Protein AF-A0A0F8QFL0-F1 (afdb_monomer_lite)

Secondary structure (DSSP, 8-state):
-----------------------------------------------SS---HHHHHHHHHHHTT-TTSPSSPSS--HHHH---SS----S--SGGG-HHHHHTT-----HHHH-S-----------

Foldseek 3Di:
DDDDDDDDDDDDDDDDDDDDDDDDDDDDDDDDDDDDDDDDPDPPQAFLADPDVVLQVLQCVFVCPFPQDPPPWPDTDQQGAWATPDDGHPDDHSLVVGPRCVVSVQDDPDSNHVGYRHPDPPPPPDD

Structure (mmCIF, N/CA/C/O backbone):
data_AF-A0A0F8QFL0-F1
#
_entry.id   AF-A0A0F8QFL0-F1
#
loop_
_atom_site.group_PDB
_atom_site.id
_atom_site.type_symbol
_atom_site.label_atom_id
_atom_site.label_alt_id
_atom_site.label_comp_id
_atom_site.label_asym_id
_atom_site.label_entity_id
_atom_site.label_seq_id
_atom_site.pdbx_PDB_ins_code
_atom_site.Cartn_x
_atom_site.Cartn_y
_atom_site.Cartn_z
_atom_site.occupancy
_atom_site.B_iso_or_equiv
_atom_site.auth_seq_id
_atom_site.auth_comp_id
_atom_site.auth_asym_id
_atom_site.auth_atom_id
_atom_site.pdbx_PDB_model_num
ATOM 1 N N . MET A 1 1 ? 69.686 -19.274 54.499 1.00 39.34 1 MET A N 1
ATOM 2 C CA . MET A 1 1 ? 69.806 -18.289 53.403 1.00 39.34 1 MET A CA 1
ATOM 3 C C . MET A 1 1 ? 68.385 -17.780 53.173 1.00 39.34 1 MET A C 1
ATOM 5 O O . MET A 1 1 ? 67.571 -18.581 52.748 1.00 39.34 1 MET A O 1
ATOM 9 N N . VAL A 1 2 ? 67.946 -16.695 53.834 1.00 45.47 2 VAL A N 1
ATOM 10 C CA . VAL A 1 2 ? 68.184 -15.269 53.475 1.00 45.47 2 VAL A CA 1
ATOM 11 C C . VAL A 1 2 ? 67.615 -15.043 52.059 1.00 45.47 2 VAL A C 1
ATOM 13 O O . VAL A 1 2 ? 68.093 -15.706 51.150 1.00 45.47 2 VAL A O 1
ATOM 16 N N . SER A 1 3 ? 66.612 -14.212 51.766 1.00 49.09 3 SER A N 1
ATOM 17 C CA . SER A 1 3 ? 65.950 -13.139 52.514 1.00 49.09 3 SER A CA 1
ATOM 18 C C . SER A 1 3 ? 64.697 -12.641 51.770 1.00 49.09 3 SER A C 1
ATOM 20 O O . SER A 1 3 ? 64.511 -13.006 50.615 1.00 49.09 3 SER A O 1
ATOM 22 N N . ASP A 1 4 ? 63.905 -11.831 52.492 1.00 51.50 4 ASP A N 1
ATOM 23 C CA . ASP A 1 4 ? 63.224 -10.561 52.141 1.00 51.50 4 ASP A CA 1
ATOM 24 C C . ASP A 1 4 ? 62.765 -10.306 50.679 1.00 51.50 4 ASP A C 1
ATOM 26 O O . ASP A 1 4 ? 63.424 -10.659 49.716 1.00 51.50 4 ASP A O 1
ATOM 30 N N . ASP A 1 5 ? 61.669 -9.592 50.411 1.00 55.81 5 ASP A N 1
ATOM 31 C CA . ASP A 1 5 ? 61.383 -8.267 50.966 1.00 55.81 5 ASP A CA 1
ATOM 32 C C . ASP A 1 5 ? 59.932 -7.833 50.661 1.00 55.81 5 ASP A C 1
ATOM 34 O O . ASP A 1 5 ? 59.411 -8.092 49.578 1.00 55.81 5 ASP A O 1
ATOM 38 N N . LYS A 1 6 ? 59.326 -7.207 51.686 1.00 52.62 6 LYS A N 1
ATOM 39 C CA . LYS A 1 6 ? 58.311 -6.128 51.743 1.00 52.62 6 LYS A CA 1
ATOM 40 C C . LYS A 1 6 ? 57.523 -5.780 50.464 1.00 52.62 6 LYS A C 1
ATOM 42 O O . LYS A 1 6 ? 58.032 -5.699 49.363 1.00 52.62 6 LYS A O 1
ATOM 47 N N . SER A 1 7 ? 56.272 -5.342 50.562 1.00 52.41 7 SER A N 1
ATOM 48 C CA . SER A 1 7 ? 55.791 -4.250 51.425 1.00 52.41 7 SER A CA 1
ATOM 49 C C . SER A 1 7 ? 54.261 -4.267 51.357 1.00 52.41 7 SER A C 1
ATOM 51 O O . SER A 1 7 ? 53.722 -4.417 50.265 1.00 52.41 7 SER A O 1
ATOM 53 N N . ARG A 1 8 ? 53.540 -4.318 52.490 1.00 56.91 8 ARG A N 1
ATOM 54 C CA . ARG A 1 8 ? 53.051 -3.157 53.281 1.00 56.91 8 ARG A CA 1
ATOM 55 C C . ARG A 1 8 ? 52.218 -2.197 52.424 1.00 56.91 8 ARG A C 1
ATOM 57 O O . ARG A 1 8 ? 52.639 -1.817 51.346 1.00 56.91 8 ARG A O 1
ATOM 64 N N . ASN A 1 9 ? 51.091 -1.657 52.850 1.00 46.09 9 ASN A N 1
ATOM 65 C CA . ASN A 1 9 ? 50.444 -1.510 54.152 1.00 46.09 9 ASN A CA 1
ATOM 66 C C . ASN A 1 9 ? 49.027 -1.019 53.763 1.00 46.09 9 ASN A C 1
ATOM 68 O O . ASN A 1 9 ? 48.913 -0.239 52.820 1.00 46.09 9 ASN A O 1
ATOM 72 N N . GLU A 1 10 ? 47.911 -1.497 54.313 1.00 46.31 10 GLU A N 1
ATOM 73 C CA . GLU A 1 10 ? 47.380 -1.051 55.613 1.00 46.31 10 GLU A CA 1
ATOM 74 C C . GLU A 1 10 ? 47.436 0.491 55.738 1.00 46.31 10 GLU A C 1
ATOM 76 O O . GLU A 1 10 ? 48.493 1.099 55.654 1.00 46.31 10 GLU A O 1
ATOM 81 N N . LEU A 1 11 ? 46.362 1.240 55.961 1.00 47.25 11 LEU A N 1
ATOM 82 C CA . LEU A 1 11 ? 45.270 1.042 56.905 1.00 47.25 11 LEU A CA 1
ATOM 83 C C . LEU A 1 11 ? 44.505 2.389 56.942 1.00 47.25 11 LEU A C 1
ATOM 85 O O . LEU A 1 11 ? 44.984 3.397 56.424 1.00 47.25 11 LEU A O 1
ATOM 89 N N . PHE A 1 12 ? 43.413 2.422 57.701 1.00 41.12 12 PHE A N 1
ATOM 90 C CA . PHE A 1 12 ? 42.796 3.631 58.269 1.00 41.12 12 PHE A CA 1
ATOM 91 C C . PHE A 1 12 ? 42.017 4.543 57.307 1.00 41.12 12 PHE A C 1
ATOM 93 O O . PHE A 1 12 ? 42.473 4.923 56.245 1.00 41.12 12 PHE A O 1
ATOM 100 N N . PHE A 1 13 ? 40.836 5.042 57.652 1.00 44.91 13 PHE A N 1
ATOM 101 C CA . PHE A 1 13 ? 39.919 4.795 58.762 1.00 44.91 13 PHE A CA 1
ATOM 102 C C . PHE A 1 13 ? 38.687 5.651 58.473 1.00 44.91 13 PHE A C 1
ATOM 104 O O . PHE A 1 13 ? 38.725 6.617 57.712 1.00 44.91 13 PHE A O 1
ATOM 111 N N . GLN A 1 14 ? 37.620 5.305 59.171 1.00 55.84 14 GLN A N 1
ATOM 112 C CA . GLN A 1 14 ? 36.392 6.066 59.338 1.00 55.84 14 GLN A CA 1
ATOM 113 C C . GLN A 1 14 ? 36.622 7.579 59.487 1.00 55.84 14 GLN A C 1
ATOM 115 O O . GLN A 1 14 ? 37.463 8.003 60.282 1.00 55.84 14 GLN A O 1
ATOM 120 N N . LYS A 1 15 ? 35.752 8.384 58.867 1.00 47.09 15 LYS A N 1
ATOM 121 C CA . LYS A 1 15 ? 35.187 9.554 59.550 1.00 47.09 15 LYS A CA 1
ATOM 122 C C . LYS A 1 15 ? 33.855 10.000 58.953 1.00 47.09 15 LYS A C 1
ATOM 124 O O . LYS A 1 15 ? 33.633 10.021 57.749 1.00 47.09 15 LYS A O 1
ATOM 129 N N . THR A 1 16 ? 32.976 10.289 59.894 1.00 47.78 16 THR A N 1
ATOM 130 C CA . THR A 1 16 ? 31.583 10.714 59.851 1.00 47.78 16 THR A CA 1
ATOM 131 C C . THR A 1 16 ? 31.439 12.213 59.559 1.00 47.78 16 THR A C 1
ATOM 133 O O . THR A 1 16 ? 32.340 12.975 59.895 1.00 47.78 16 THR A O 1
ATOM 136 N N . ALA A 1 17 ? 30.285 12.616 58.999 1.00 51.38 17 ALA A N 1
ATOM 137 C CA . ALA A 1 17 ? 29.532 13.880 59.213 1.00 51.38 17 ALA A CA 1
ATOM 138 C C . ALA A 1 17 ? 28.668 14.167 57.963 1.00 51.38 17 ALA A C 1
ATOM 140 O O . ALA A 1 17 ? 29.187 14.431 56.888 1.00 51.38 17 ALA A O 1
ATOM 141 N N . GLN A 1 18 ? 27.355 13.916 57.967 1.00 49.62 18 GLN A N 1
ATOM 142 C CA . GLN A 1 18 ? 26.290 14.861 58.346 1.00 49.62 18 GLN A CA 1
ATOM 143 C C . GLN A 1 18 ? 26.488 16.311 57.869 1.00 49.62 18 GLN A C 1
ATOM 145 O O . GLN A 1 18 ? 27.180 17.089 58.514 1.00 49.62 18 GLN A O 1
ATOM 150 N N . THR A 1 19 ? 25.717 16.714 56.853 1.00 42.38 19 THR A N 1
ATOM 151 C CA . THR A 1 19 ? 25.100 18.048 56.798 1.00 42.38 19 THR A CA 1
ATOM 152 C C . THR A 1 19 ? 23.619 17.912 56.432 1.00 42.38 19 THR A C 1
ATOM 154 O O . THR A 1 19 ? 23.226 17.136 55.564 1.00 42.38 19 THR A O 1
ATOM 157 N N . ARG A 1 20 ? 22.785 18.621 57.197 1.00 41.81 20 ARG A N 1
ATOM 158 C CA . ARG A 1 20 ? 21.333 18.764 57.039 1.00 41.81 20 ARG A CA 1
ATOM 159 C C . ARG A 1 20 ? 21.065 19.898 56.044 1.00 41.81 20 ARG A C 1
ATOM 161 O O . ARG A 1 20 ? 21.769 20.901 56.090 1.00 41.81 20 ARG A O 1
ATOM 168 N N . GLY A 1 21 ? 20.021 19.786 55.221 1.00 35.53 21 GLY A N 1
ATOM 169 C CA . GLY A 1 21 ? 19.664 20.843 54.265 1.00 35.53 21 GLY A CA 1
ATOM 170 C C . GLY A 1 21 ? 18.357 20.609 53.509 1.00 35.53 21 GLY A C 1
ATOM 171 O O . GLY A 1 21 ? 18.356 20.339 52.320 1.00 35.53 21 GLY A O 1
ATOM 172 N N . HIS A 1 22 ? 17.256 20.681 54.250 1.00 40.41 22 HIS A N 1
ATOM 173 C CA . HIS A 1 22 ? 15.862 20.923 53.857 1.00 40.41 22 HIS A CA 1
ATOM 174 C C . HIS A 1 22 ? 15.607 21.524 52.446 1.00 40.41 22 HIS A C 1
ATOM 176 O O . HIS A 1 22 ? 16.071 22.629 52.175 1.00 40.41 22 HIS A O 1
ATOM 182 N N . LYS A 1 23 ? 14.736 20.898 51.629 1.00 39.09 23 LYS A N 1
ATOM 183 C CA . LYS A 1 23 ? 13.659 21.599 50.884 1.00 39.09 23 LYS A CA 1
ATOM 184 C C . LYS A 1 23 ? 12.623 20.645 50.251 1.00 39.09 23 LYS A C 1
ATOM 186 O O . LYS A 1 23 ? 12.836 20.052 49.207 1.00 39.09 23 LYS A O 1
ATOM 191 N N . GLN A 1 24 ? 11.493 20.557 50.954 1.00 49.88 24 GLN A N 1
ATOM 192 C CA . GLN A 1 24 ? 10.112 20.653 50.455 1.00 49.88 24 GLN A CA 1
ATOM 193 C C . GLN A 1 24 ? 9.595 19.634 49.418 1.00 49.88 24 GLN A C 1
ATOM 195 O O . GLN A 1 24 ? 9.788 19.754 48.214 1.00 49.88 24 GLN A O 1
ATOM 200 N N . LYS A 1 25 ? 8.758 18.717 49.932 1.00 46.75 25 LYS A N 1
ATOM 201 C CA . LYS A 1 25 ? 7.576 18.174 49.245 1.00 46.75 25 LYS A CA 1
ATOM 202 C C . LYS A 1 25 ? 6.688 19.328 48.767 1.00 46.75 25 LYS A C 1
ATOM 204 O O . LYS A 1 25 ? 6.306 20.157 49.587 1.00 46.75 25 LYS A O 1
ATOM 209 N N . MET A 1 26 ? 6.259 19.286 47.512 1.00 51.94 26 MET A N 1
ATOM 210 C CA . MET A 1 26 ? 4.994 19.879 47.085 1.00 51.94 26 MET A CA 1
ATOM 211 C C . MET A 1 26 ? 4.270 18.857 46.214 1.00 51.94 26 MET A C 1
ATOM 213 O O . MET A 1 26 ? 4.716 18.497 45.129 1.00 51.94 26 MET A O 1
ATOM 217 N N . GLN A 1 27 ? 3.171 18.347 46.757 1.00 48.16 27 GLN A N 1
ATOM 218 C CA . GLN A 1 27 ? 2.092 17.757 45.985 1.00 48.16 27 GLN A CA 1
ATOM 219 C C . GLN A 1 27 ? 1.301 18.932 45.411 1.00 48.16 27 GLN A C 1
ATOM 221 O O . GLN A 1 27 ? 0.863 19.777 46.185 1.00 48.16 27 GLN A O 1
ATOM 226 N N . HIS A 1 28 ? 1.086 18.975 44.099 1.00 43.88 28 HIS A N 1
ATOM 227 C CA . HIS A 1 28 ? -0.043 19.716 43.551 1.00 43.88 28 HIS A CA 1
ATOM 228 C C . HIS A 1 28 ? -0.837 18.796 42.630 1.00 43.88 28 HIS A C 1
ATOM 230 O O . HIS A 1 28 ? -0.333 18.192 41.685 1.00 43.88 28 HIS A O 1
ATOM 236 N N . LYS A 1 29 ? -2.074 18.628 43.071 1.00 46.62 29 LYS A N 1
ATOM 237 C CA . LYS A 1 29 ? -3.213 17.927 42.508 1.00 46.62 29 LYS A CA 1
ATOM 238 C C . LYS A 1 29 ? -4.072 19.003 41.833 1.00 46.62 29 LYS A C 1
ATOM 240 O O . LYS A 1 29 ? -4.126 20.095 42.386 1.00 46.62 29 LYS A O 1
ATOM 245 N N . SER A 1 30 ? -4.748 18.610 40.744 1.00 45.62 30 SER A N 1
ATOM 246 C CA . SER A 1 30 ? -5.822 19.325 40.016 1.00 45.62 30 SER A CA 1
ATOM 247 C C . SER A 1 30 ? -5.400 20.645 39.346 1.00 45.62 30 SER A C 1
ATOM 249 O O . SER A 1 30 ? -4.402 21.236 39.722 1.00 45.62 30 SER A O 1
ATOM 251 N N . GLU A 1 31 ? -5.985 21.142 38.260 1.00 47.72 31 GLU A N 1
ATOM 252 C CA . GLU A 1 31 ? -7.188 20.887 37.458 1.00 47.72 31 GLU A CA 1
ATOM 253 C C . GLU A 1 31 ? -6.771 21.069 35.972 1.00 47.72 31 GLU A C 1
ATOM 255 O O . GLU A 1 31 ? -5.851 21.822 35.675 1.00 47.72 31 GLU A O 1
ATOM 260 N N . LEU A 1 32 ? -7.213 20.234 35.028 1.00 48.62 32 LEU A N 1
ATOM 261 C CA . LEU A 1 32 ? -8.425 20.414 34.209 1.00 48.62 32 LEU A CA 1
ATOM 262 C C . LEU A 1 32 ? -8.435 21.699 33.353 1.00 48.62 32 LEU A C 1
ATOM 264 O O . LEU A 1 32 ? -8.503 22.787 33.907 1.00 48.62 32 LEU A O 1
ATOM 268 N N . MET A 1 33 ? -8.465 21.469 32.024 1.00 45.84 33 MET A N 1
ATOM 269 C CA . MET A 1 33 ? -8.930 22.311 30.893 1.00 45.84 33 MET A CA 1
ATOM 270 C C . MET A 1 33 ? -8.237 23.681 30.712 1.00 45.84 33 MET A C 1
ATOM 272 O O . MET A 1 33 ? -7.790 24.296 31.659 1.00 45.84 33 MET A O 1
ATOM 276 N N . GLU A 1 34 ? -8.042 24.271 29.538 1.00 47.53 34 GLU A N 1
ATOM 277 C CA . GLU A 1 34 ? -8.674 24.183 28.224 1.00 47.53 34 GLU A CA 1
ATOM 278 C C . GLU A 1 34 ? -7.760 24.980 27.272 1.00 47.53 34 GLU A C 1
ATOM 280 O O . GLU A 1 34 ? -7.198 25.997 27.675 1.00 47.53 34 GLU A O 1
ATOM 285 N N . SER A 1 35 ? -7.519 24.553 26.036 1.00 50.56 35 SER A N 1
ATOM 286 C CA . SER A 1 35 ? -7.943 25.268 24.811 1.00 50.56 35 SER A CA 1
ATOM 287 C C . SER A 1 35 ? -6.819 25.031 23.790 1.00 50.56 35 SER A C 1
ATOM 289 O O . SER A 1 35 ? -5.648 25.122 24.128 1.00 50.56 35 SER A O 1
ATOM 291 N N . SER A 1 36 ? -7.046 24.696 22.529 1.00 54.72 36 SER A N 1
ATOM 292 C CA . SER A 1 36 ? -7.992 25.357 21.651 1.00 54.72 36 SER A CA 1
ATOM 293 C C . SER A 1 36 ? -8.460 24.389 20.577 1.00 54.72 36 SER A C 1
ATOM 295 O O . SER A 1 36 ? -7.671 23.744 19.887 1.00 54.72 36 SER A O 1
ATOM 297 N N . GLN A 1 37 ? -9.774 24.325 20.453 1.00 61.72 37 GLN A N 1
ATOM 298 C CA . GLN A 1 37 ? -10.477 23.813 19.298 1.00 61.72 37 GLN A CA 1
ATOM 299 C C . GLN A 1 37 ? -10.174 24.750 18.120 1.00 61.72 37 GLN A C 1
ATOM 301 O O . GLN A 1 37 ? -10.497 25.934 18.177 1.00 61.72 37 GLN A O 1
ATOM 306 N N . ILE A 1 38 ? -9.579 24.220 17.052 1.00 59.56 38 ILE A N 1
ATOM 307 C CA . ILE A 1 38 ? -9.825 24.734 15.704 1.00 59.56 38 ILE A CA 1
ATOM 308 C C . ILE A 1 38 ? -10.511 23.604 14.947 1.00 59.56 38 ILE A C 1
ATOM 310 O O . ILE A 1 38 ? -9.942 22.554 14.657 1.00 59.56 38 ILE A O 1
ATOM 314 N N . SER A 1 39 ? -11.795 23.837 14.738 1.00 54.50 39 SER A N 1
ATOM 315 C CA . SER A 1 39 ? -12.698 23.165 13.825 1.00 54.50 39 SER A CA 1
ATOM 316 C C . SER A 1 39 ? -12.196 23.257 12.388 1.00 54.50 39 SER A C 1
ATOM 318 O O . SER A 1 39 ? -12.145 24.353 11.847 1.00 54.50 39 SER A O 1
ATOM 320 N N . GLU A 1 40 ? -11.950 22.117 11.751 1.00 49.81 40 GLU A N 1
ATOM 321 C CA . GLU A 1 40 ? -11.968 21.989 10.294 1.00 49.81 40 GLU A CA 1
ATOM 322 C C . GLU A 1 40 ? -12.680 20.665 9.984 1.00 49.81 40 GLU A C 1
ATOM 324 O O . GLU A 1 40 ? -12.291 19.601 10.472 1.00 49.81 40 GLU A O 1
ATOM 329 N N . ALA A 1 41 ? -13.773 20.725 9.227 1.00 49.62 41 ALA A N 1
ATOM 330 C CA . ALA A 1 41 ? -14.589 19.581 8.839 1.00 49.62 41 ALA A CA 1
ATOM 331 C C . ALA A 1 41 ? -13.824 18.649 7.877 1.00 49.62 41 ALA A C 1
ATOM 333 O O . ALA A 1 41 ? -14.073 18.607 6.675 1.00 49.62 41 ALA A O 1
ATOM 334 N N . GLY A 1 42 ? -12.884 17.871 8.410 1.00 42.84 42 GLY A N 1
ATOM 335 C CA . GLY A 1 42 ? -12.231 16.783 7.702 1.00 42.84 42 GLY A CA 1
ATOM 336 C C . GLY A 1 42 ? -13.151 15.574 7.692 1.00 42.84 42 GLY A C 1
ATOM 337 O O . GLY A 1 42 ? -13.184 14.809 8.652 1.00 42.84 42 GLY A O 1
ATOM 338 N N . LYS A 1 43 ? -13.919 15.409 6.614 1.00 43.16 43 LYS A N 1
ATOM 339 C CA . LYS A 1 43 ? -14.687 14.197 6.301 1.00 43.16 43 LYS A CA 1
ATOM 340 C C . LYS A 1 43 ? -13.804 12.970 6.578 1.00 43.16 43 LYS A C 1
ATOM 342 O O . LYS A 1 43 ? -12.897 12.684 5.798 1.00 43.16 43 LYS A O 1
ATOM 347 N N . GLN A 1 44 ? -14.012 12.290 7.712 1.00 45.72 44 GLN A N 1
ATOM 348 C CA . GLN A 1 44 ? -13.218 11.126 8.107 1.00 45.72 44 GLN A CA 1
ATOM 349 C C . GLN A 1 44 ? -13.535 9.983 7.142 1.00 45.72 44 GLN A C 1
ATOM 351 O O . GLN A 1 44 ? -14.444 9.187 7.359 1.00 45.72 44 GLN A O 1
ATOM 356 N N . PHE A 1 45 ? -12.798 9.917 6.037 1.00 50.97 45 PHE A N 1
ATOM 357 C CA . PHE A 1 45 ? -12.725 8.717 5.223 1.00 50.97 45 PHE A CA 1
ATOM 358 C C . PHE A 1 45 ? -11.966 7.681 6.047 1.00 50.97 45 PHE A C 1
ATOM 360 O O . PHE A 1 45 ? -10.733 7.654 6.035 1.00 50.97 45 PHE A O 1
ATOM 367 N N . GLN A 1 46 ? -12.707 6.879 6.814 1.00 57.31 46 GLN A N 1
ATOM 368 C CA . GLN A 1 46 ? -12.160 5.702 7.473 1.00 57.31 46 GLN A CA 1
ATOM 369 C C . GLN A 1 46 ? -11.602 4.786 6.389 1.00 57.31 46 GLN A C 1
ATOM 371 O O . GLN A 1 46 ? -12.340 4.227 5.577 1.00 57.31 46 GLN A O 1
ATOM 376 N N . SER A 1 47 ? -10.277 4.684 6.338 1.00 66.81 47 SER A N 1
ATOM 377 C CA . SER A 1 47 ? -9.635 3.592 5.632 1.00 66.81 47 SER A CA 1
ATOM 378 C C . SER A 1 47 ? -9.933 2.308 6.389 1.00 66.81 47 SER A C 1
ATOM 380 O O . SER A 1 47 ? -9.821 2.263 7.612 1.00 66.81 47 SER A O 1
ATOM 382 N N . VAL A 1 48 ? -10.261 1.251 5.651 1.00 83.38 48 VAL A N 1
ATOM 383 C CA . VAL A 1 48 ? -10.448 -0.098 6.215 1.00 83.38 48 VAL A CA 1
ATOM 384 C C . VAL A 1 48 ? -9.180 -0.560 6.944 1.00 83.38 48 VAL A C 1
ATOM 386 O O . VAL A 1 48 ? -9.230 -1.298 7.922 1.00 83.38 48 VAL A O 1
ATOM 389 N N . VAL A 1 49 ? -8.025 -0.089 6.469 1.00 88.44 49 VAL A N 1
ATOM 390 C CA . VAL A 1 49 ? -6.710 -0.381 7.033 1.00 88.44 49 VAL A CA 1
ATOM 391 C C . VAL A 1 49 ? -6.314 0.698 8.039 1.00 88.44 49 VAL A C 1
ATOM 393 O O . VAL A 1 49 ? -6.343 1.889 7.721 1.00 88.44 49 VAL A O 1
ATOM 396 N N . ALA A 1 50 ? -5.893 0.279 9.234 1.00 89.88 50 ALA A N 1
ATOM 397 C CA . ALA A 1 50 ? -5.390 1.180 10.266 1.00 89.88 50 ALA A CA 1
ATOM 398 C C . ALA A 1 50 ? -3.958 1.664 9.970 1.00 89.88 50 ALA A C 1
ATOM 400 O O . ALA A 1 50 ? -3.091 0.872 9.584 1.00 89.88 50 ALA A O 1
ATOM 401 N N . ASP A 1 51 ? -3.691 2.947 10.225 1.00 90.44 51 ASP A N 1
ATOM 402 C CA . ASP A 1 51 ? -2.354 3.544 10.127 1.00 90.44 51 ASP A CA 1
ATOM 403 C C . ASP A 1 51 ? -1.530 3.271 11.396 1.00 90.44 51 ASP A C 1
ATOM 405 O O . ASP A 1 51 ? -1.370 4.132 12.256 1.00 90.44 51 ASP A O 1
ATOM 409 N N . THR A 1 52 ? -1.051 2.034 11.554 1.00 93.12 52 THR A N 1
ATOM 410 C CA . THR A 1 52 ? -0.178 1.644 12.674 1.00 93.12 52 THR A CA 1
ATOM 411 C C . THR A 1 52 ? 1.281 1.542 12.221 1.00 93.12 52 THR A C 1
ATOM 413 O O . THR A 1 52 ? 1.541 1.181 11.068 1.00 93.12 52 THR A O 1
ATOM 416 N N . PRO A 1 53 ? 2.263 1.791 13.112 1.00 92.19 53 PRO A N 1
ATOM 417 C CA . PRO A 1 53 ? 3.680 1.652 12.767 1.00 92.19 53 PRO A CA 1
ATOM 418 C C . PRO A 1 53 ? 4.039 0.226 12.325 1.00 92.19 53 PRO A C 1
ATOM 420 O O . PRO A 1 53 ? 4.910 0.044 11.484 1.00 92.19 53 PRO A O 1
ATOM 423 N N . GLU A 1 54 ? 3.343 -0.790 12.835 1.00 93.12 54 GLU A N 1
ATOM 424 C CA . GLU A 1 54 ? 3.506 -2.178 12.395 1.00 93.12 54 GLU A CA 1
ATOM 425 C C . GLU A 1 54 ? 3.089 -2.370 10.928 1.00 93.12 54 GLU A C 1
ATOM 427 O O . GLU A 1 54 ? 3.860 -2.902 10.130 1.00 93.12 54 GLU A O 1
ATOM 432 N N . ASN A 1 55 ? 1.914 -1.859 10.536 1.00 92.25 55 ASN A N 1
ATOM 433 C CA . ASN A 1 55 ? 1.457 -1.923 9.145 1.00 92.25 55 ASN A CA 1
ATOM 434 C C . ASN A 1 55 ? 2.391 -1.116 8.228 1.00 92.25 55 ASN A C 1
ATOM 436 O O . ASN A 1 55 ? 2.671 -1.535 7.107 1.00 92.25 55 ASN A O 1
ATOM 440 N N . LEU A 1 56 ? 2.922 0.013 8.704 1.00 92.00 56 LEU A N 1
ATOM 441 C CA . LEU A 1 56 ? 3.899 0.801 7.955 1.00 92.00 56 LEU A CA 1
ATOM 442 C C . LEU A 1 56 ? 5.156 -0.019 7.628 1.00 92.00 56 LEU A C 1
ATOM 444 O O . LEU A 1 56 ? 5.577 -0.035 6.475 1.00 92.00 56 LEU A O 1
ATOM 448 N N . ARG A 1 57 ? 5.713 -0.750 8.606 1.00 92.44 57 ARG A N 1
ATOM 449 C CA . ARG A 1 57 ? 6.903 -1.599 8.406 1.00 92.44 57 ARG A CA 1
ATOM 450 C C . ARG A 1 57 ? 6.646 -2.725 7.412 1.00 92.44 57 ARG A C 1
ATOM 452 O O . ARG A 1 57 ? 7.420 -2.886 6.475 1.00 92.44 57 ARG A O 1
ATOM 459 N N . ILE A 1 58 ? 5.516 -3.422 7.546 1.00 92.81 58 ILE A N 1
ATOM 460 C CA . ILE A 1 58 ? 5.110 -4.454 6.581 1.00 92.81 58 ILE A CA 1
ATOM 461 C C . ILE A 1 58 ? 4.984 -3.840 5.177 1.00 92.81 58 ILE A C 1
ATOM 463 O O . ILE A 1 58 ? 5.434 -4.412 4.185 1.00 92.81 58 ILE A O 1
ATOM 467 N N . CYS A 1 59 ? 4.408 -2.641 5.065 1.00 91.00 59 CYS A N 1
ATOM 468 C CA . CYS A 1 59 ? 4.317 -1.959 3.781 1.00 91.00 59 CYS A CA 1
ATOM 469 C C . CYS A 1 59 ? 5.695 -1.588 3.216 1.00 91.00 59 CYS A C 1
ATOM 471 O O . CYS A 1 59 ? 5.900 -1.751 2.018 1.00 91.00 59 CYS A O 1
ATOM 473 N N . MET A 1 60 ? 6.648 -1.144 4.034 1.00 89.62 60 MET A N 1
ATOM 474 C CA . MET A 1 60 ? 8.013 -0.871 3.574 1.00 89.62 60 MET A CA 1
ATOM 475 C C . MET A 1 60 ? 8.692 -2.130 3.022 1.00 89.62 60 MET A C 1
ATOM 477 O O . MET A 1 60 ? 9.298 -2.072 1.957 1.0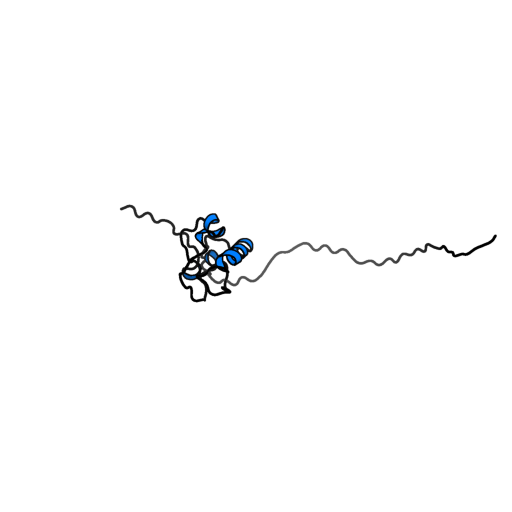0 89.62 60 MET A O 1
ATOM 481 N N . GLU A 1 61 ? 8.533 -3.276 3.682 1.00 90.69 61 GLU A N 1
ATOM 482 C CA . GLU A 1 61 ? 9.134 -4.544 3.247 1.00 90.69 61 GLU A CA 1
ATOM 483 C C . GLU A 1 61 ? 8.529 -5.057 1.927 1.00 90.69 61 GLU A C 1
ATOM 485 O O . GLU A 1 61 ? 9.257 -5.466 1.018 1.00 90.69 61 GLU A O 1
ATOM 490 N N . HIS A 1 62 ? 7.201 -4.980 1.776 1.00 90.88 62 HIS A N 1
ATOM 491 C CA . HIS A 1 62 ? 6.505 -5.515 0.599 1.00 90.88 62 HIS A CA 1
ATOM 492 C C . HIS A 1 62 ? 6.357 -4.514 -0.553 1.00 90.88 62 HIS A C 1
ATOM 494 O O . HIS A 1 62 ? 6.535 -4.874 -1.717 1.00 90.88 62 HIS A O 1
ATOM 500 N N . CYS A 1 63 ? 5.990 -3.266 -0.263 1.00 89.00 63 CYS A N 1
ATOM 501 C CA . CYS A 1 63 ? 5.805 -2.228 -1.278 1.00 89.00 63 CYS A CA 1
ATOM 502 C C . CYS A 1 63 ? 7.114 -1.515 -1.625 1.00 89.00 63 CYS A C 1
ATOM 504 O O . CYS A 1 63 ? 7.264 -1.112 -2.774 1.00 89.00 63 CYS A O 1
ATOM 506 N N . GLY A 1 64 ? 8.068 -1.407 -0.693 1.00 86.62 64 GLY A N 1
ATOM 507 C CA . GLY A 1 64 ? 9.384 -0.819 -0.972 1.00 86.62 64 GLY A CA 1
ATOM 508 C C . GLY A 1 64 ? 10.216 -1.629 -1.970 1.00 86.62 64 GLY A C 1
ATOM 509 O O . GLY A 1 64 ? 11.074 -1.072 -2.638 1.00 86.62 64 GLY A O 1
ATOM 510 N N . THR A 1 65 ? 9.928 -2.922 -2.130 1.00 87.81 65 THR A N 1
ATOM 511 C CA . THR A 1 65 ? 10.569 -3.817 -3.113 1.00 87.81 65 THR A CA 1
ATOM 512 C C . THR A 1 65 ? 9.663 -4.136 -4.310 1.00 87.81 65 THR A C 1
ATOM 514 O O . THR A 1 65 ? 9.948 -5.035 -5.101 1.00 87.81 65 THR A O 1
ATOM 517 N N . CYS A 1 66 ? 8.532 -3.436 -4.447 1.00 88.62 66 CYS A N 1
ATOM 518 C CA . CYS A 1 66 ? 7.554 -3.712 -5.492 1.00 88.62 66 CYS A CA 1
ATOM 519 C C . 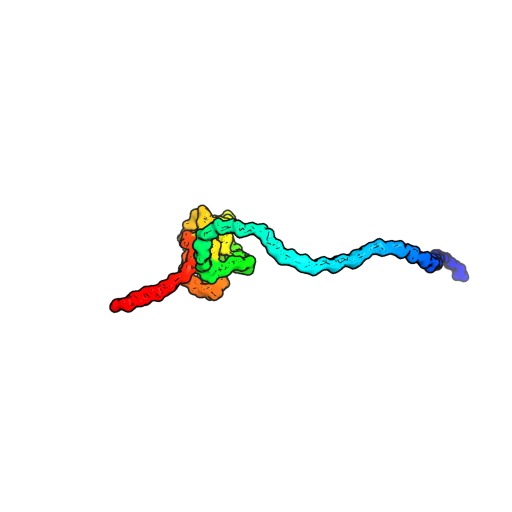CYS A 1 66 ? 8.050 -3.197 -6.853 1.00 88.62 66 CYS A C 1
ATOM 521 O O . CYS A 1 66 ? 8.289 -2.000 -6.993 1.00 88.62 66 CYS A O 1
ATOM 523 N N . PRO A 1 67 ? 8.114 -4.039 -7.899 1.00 87.94 67 PRO A N 1
ATOM 524 C CA . PRO A 1 67 ? 8.619 -3.628 -9.212 1.00 87.94 67 PRO A CA 1
ATOM 525 C C . PRO A 1 67 ? 7.680 -2.668 -9.956 1.00 87.94 67 PRO A C 1
ATOM 527 O O . PRO A 1 67 ? 8.060 -2.126 -10.995 1.00 87.94 67 PRO A O 1
ATOM 530 N N . SER A 1 68 ? 6.452 -2.481 -9.456 1.00 86.88 68 SER A N 1
ATOM 531 C CA . SER A 1 68 ? 5.495 -1.518 -10.007 1.00 86.88 68 SER A CA 1
ATOM 532 C C . SER A 1 68 ? 5.696 -0.083 -9.507 1.00 86.88 68 SER A C 1
ATOM 534 O O . SER A 1 68 ? 5.046 0.827 -10.021 1.00 86.88 68 SER A O 1
ATOM 536 N N . LEU A 1 69 ? 6.557 0.128 -8.507 1.00 84.06 69 LEU A N 1
ATOM 537 C CA . LEU A 1 69 ? 6.817 1.438 -7.916 1.00 84.06 69 LEU A CA 1
ATOM 538 C C . LEU A 1 69 ? 8.271 1.872 -8.131 1.00 84.06 69 LEU A C 1
ATOM 540 O O . LEU A 1 69 ? 9.166 1.025 -8.104 1.00 84.06 69 LEU A O 1
ATOM 544 N N . PRO A 1 70 ? 8.523 3.177 -8.330 1.00 81.06 70 PRO A N 1
ATOM 545 C CA . PRO A 1 70 ? 9.877 3.707 -8.289 1.00 81.06 70 PRO A CA 1
ATOM 546 C C . PRO A 1 70 ? 10.440 3.610 -6.864 1.00 81.06 70 PRO A C 1
ATOM 548 O O . PRO A 1 70 ? 9.708 3.727 -5.881 1.00 81.06 70 PRO A O 1
ATOM 551 N N . PHE A 1 71 ? 11.747 3.363 -6.758 1.00 73.44 71 PHE A N 1
ATOM 552 C CA . PHE A 1 71 ? 12.444 3.252 -5.479 1.00 73.44 71 PHE A CA 1
ATOM 553 C C . PHE A 1 71 ? 13.187 4.553 -5.136 1.00 73.44 71 PHE A C 1
ATOM 555 O O . PHE A 1 71 ? 13.928 5.039 -5.994 1.00 73.44 71 PHE A O 1
ATOM 562 N N . PRO A 1 72 ? 13.100 5.057 -3.890 1.00 67.62 72 PRO A N 1
ATOM 563 C CA . PRO A 1 72 ? 12.201 4.634 -2.812 1.00 67.62 72 PRO A CA 1
ATOM 564 C C . PRO A 1 72 ? 10.800 5.269 -2.956 1.00 67.62 72 PRO A C 1
ATOM 566 O O . PRO A 1 72 ? 10.703 6.461 -3.240 1.00 67.62 72 PRO A O 1
ATOM 569 N N . PRO A 1 73 ? 9.706 4.517 -2.740 1.00 69.44 73 PRO A N 1
ATOM 570 C CA . PRO A 1 73 ? 8.366 5.078 -2.845 1.00 69.44 73 PRO A CA 1
ATOM 571 C C . PRO A 1 73 ? 7.976 5.834 -1.566 1.00 69.44 73 PRO A C 1
ATOM 573 O O . PRO A 1 73 ? 7.901 5.239 -0.492 1.00 69.44 73 PRO A O 1
ATOM 576 N N . GLU A 1 74 ? 7.654 7.123 -1.686 1.00 73.81 74 GLU A N 1
ATOM 577 C CA . GLU A 1 74 ? 7.008 7.908 -0.627 1.00 73.81 74 GLU A CA 1
ATOM 578 C C . GLU A 1 74 ? 5.640 8.437 -1.099 1.00 73.81 74 GLU A C 1
ATOM 580 O O . GLU A 1 74 ? 5.490 8.814 -2.266 1.00 73.81 74 GLU A O 1
ATOM 585 N N . PRO A 1 75 ? 4.608 8.477 -0.234 1.00 81.00 75 PRO A N 1
ATOM 586 C CA . PRO A 1 75 ? 4.535 7.942 1.134 1.00 81.00 75 PRO A CA 1
ATOM 587 C C . PRO A 1 75 ? 4.379 6.406 1.183 1.00 81.00 75 PRO A C 1
ATOM 589 O O . PRO A 1 75 ? 4.005 5.784 0.200 1.00 81.00 75 PRO A O 1
ATOM 592 N N . PHE A 1 76 ? 4.597 5.782 2.346 1.00 86.69 76 PHE A N 1
ATOM 593 C CA . PHE A 1 76 ? 4.291 4.357 2.572 1.00 86.69 76 PHE A CA 1
ATOM 594 C C . PHE A 1 76 ? 2.846 4.134 3.056 1.00 86.69 76 PHE A C 1
ATOM 596 O O . PHE A 1 76 ? 2.151 5.066 3.453 1.00 86.69 76 PHE A O 1
ATOM 603 N N . LEU A 1 77 ? 2.408 2.872 3.072 1.00 90.31 77 LEU A N 1
ATOM 604 C CA . LEU A 1 77 ? 1.082 2.417 3.512 1.00 90.31 77 LEU A CA 1
ATOM 605 C C . LEU A 1 77 ? -0.084 2.934 2.653 1.00 90.31 77 LEU A C 1
ATOM 607 O O . LEU A 1 77 ? -1.081 3.456 3.154 1.00 90.31 77 LEU A O 1
ATOM 611 N N . PHE A 1 78 ? 0.007 2.722 1.340 1.00 90.31 78 PHE A N 1
ATOM 612 C CA . PHE A 1 78 ? -0.960 3.250 0.371 1.00 90.31 78 PHE A CA 1
ATOM 613 C C . PHE A 1 78 ? -2.419 2.842 0.625 1.00 90.31 78 PHE A C 1
ATOM 615 O O . PHE A 1 78 ? -3.342 3.645 0.503 1.00 90.31 78 PHE A O 1
ATOM 622 N N . CYS A 1 79 ? -2.638 1.597 1.054 1.00 90.50 79 CYS A N 1
ATOM 623 C CA . CYS A 1 79 ? -3.974 1.077 1.352 1.00 90.50 79 CYS A CA 1
ATOM 624 C C . CYS A 1 79 ? -4.688 1.819 2.501 1.00 90.50 79 CYS A C 1
ATOM 626 O O . CYS A 1 79 ? -5.918 1.801 2.541 1.00 90.50 79 CYS A O 1
ATOM 628 N N . ALA A 1 80 ? -3.950 2.497 3.390 1.00 89.88 80 ALA A N 1
ATOM 629 C CA . ALA A 1 80 ? -4.506 3.315 4.471 1.00 89.88 80 ALA A CA 1
ATOM 630 C C . ALA A 1 80 ? -4.378 4.825 4.205 1.00 89.88 80 ALA A C 1
ATOM 632 O O . ALA A 1 80 ? -5.323 5.589 4.422 1.00 89.88 80 ALA A O 1
ATOM 633 N N . ARG A 1 81 ? -3.208 5.270 3.729 1.00 87.75 81 ARG A N 1
ATOM 634 C CA . ARG A 1 81 ? -2.859 6.693 3.598 1.00 87.75 81 ARG A CA 1
ATOM 635 C C . ARG A 1 81 ? -3.289 7.319 2.276 1.00 87.75 81 ARG A C 1
ATOM 637 O O . ARG A 1 81 ? -3.668 8.486 2.283 1.00 87.75 81 ARG A O 1
ATOM 644 N N . GLY A 1 82 ? -3.344 6.553 1.190 1.00 86.25 82 GLY A N 1
ATOM 645 C CA . GLY A 1 82 ? -3.726 7.049 -0.134 1.00 86.25 82 GLY A CA 1
ATOM 646 C C . GLY A 1 82 ? -2.751 6.633 -1.226 1.00 86.25 82 GLY A C 1
ATOM 647 O O . GLY A 1 82 ? -1.867 5.819 -1.000 1.00 86.25 82 GLY A O 1
ATOM 648 N N . CYS A 1 83 ? -2.943 7.162 -2.428 1.00 87.06 83 CYS A N 1
ATOM 649 C CA . CYS A 1 83 ? -2.086 6.878 -3.575 1.00 87.06 83 CYS A CA 1
ATOM 650 C C . CYS A 1 83 ? -0.692 7.505 -3.403 1.00 87.06 83 CYS A C 1
ATOM 652 O O . CYS A 1 83 ? -0.493 8.417 -2.601 1.00 87.06 83 CYS A O 1
ATOM 654 N N . SER A 1 84 ? 0.280 6.976 -4.146 1.00 85.00 84 SER A N 1
ATOM 655 C CA . SER A 1 84 ? 1.598 7.590 -4.284 1.00 85.00 84 SER A CA 1
ATOM 656 C C . SER A 1 84 ? 1.498 8.842 -5.149 1.00 85.00 84 SER A C 1
ATOM 658 O O . SER A 1 84 ? 0.671 8.901 -6.059 1.00 85.00 84 SER A O 1
ATOM 660 N N . SER A 1 85 ? 2.369 9.817 -4.892 1.00 83.94 85 SER A N 1
ATOM 661 C CA . SER A 1 85 ? 2.567 10.964 -5.787 1.00 83.94 85 SER A CA 1
ATOM 662 C C . SER A 1 85 ? 3.364 10.595 -7.043 1.00 83.94 85 SER A C 1
ATOM 664 O O . SER A 1 85 ? 3.391 11.358 -8.004 1.00 83.94 85 SER A O 1
ATOM 666 N N . GLU A 1 86 ? 4.019 9.434 -7.032 1.00 83.69 86 GLU A N 1
ATOM 667 C CA . GLU A 1 86 ? 4.893 8.971 -8.101 1.00 83.69 86 GLU A CA 1
ATOM 668 C C . GLU A 1 86 ? 4.137 8.229 -9.210 1.00 83.69 86 GLU A C 1
ATOM 670 O O . GLU A 1 86 ? 3.053 7.671 -9.014 1.00 83.69 86 GLU A O 1
ATOM 675 N N . MET A 1 87 ? 4.751 8.161 -10.393 1.00 83.00 87 MET A N 1
ATOM 676 C CA . MET A 1 87 ? 4.202 7.409 -11.520 1.00 83.00 87 MET A CA 1
ATOM 677 C C . MET A 1 87 ? 4.288 5.896 -11.263 1.00 83.00 87 MET A C 1
ATOM 679 O O . MET A 1 87 ? 5.372 5.314 -11.212 1.00 83.00 87 MET A O 1
ATOM 683 N N . VAL A 1 88 ? 3.130 5.241 -11.150 1.00 86.00 88 VAL A N 1
ATOM 684 C CA . VAL A 1 88 ? 3.028 3.786 -10.966 1.00 86.00 88 VAL A CA 1
ATOM 685 C C . VAL A 1 88 ? 3.004 3.082 -12.323 1.00 86.00 88 VAL A C 1
ATOM 687 O O . VAL A 1 88 ? 2.120 3.320 -13.143 1.00 86.00 88 VAL A O 1
ATOM 690 N N . LEU A 1 89 ? 3.937 2.156 -12.550 1.00 86.38 89 LEU A N 1
ATOM 691 C CA . LEU A 1 89 ? 3.962 1.311 -13.747 1.00 86.38 89 LEU A CA 1
ATOM 692 C C . LEU A 1 89 ? 3.452 -0.082 -13.388 1.00 86.38 89 LEU A C 1
ATOM 694 O O . LEU A 1 89 ? 4.138 -0.832 -12.703 1.00 86.38 89 LEU A O 1
ATOM 698 N N . LYS A 1 90 ? 2.264 -0.461 -13.867 1.00 84.81 90 LYS A N 1
ATOM 699 C CA . LYS A 1 90 ? 1.657 -1.772 -13.579 1.00 84.81 90 LYS A CA 1
ATOM 700 C C . LYS A 1 90 ? 2.457 -2.917 -14.201 1.00 84.81 90 LYS A C 1
ATOM 702 O O . LYS A 1 90 ? 2.212 -3.318 -15.334 1.00 84.81 90 LYS A O 1
ATOM 707 N N . LYS A 1 91 ? 3.405 -3.448 -13.434 1.00 86.69 91 LYS A N 1
ATOM 708 C CA . LYS A 1 91 ? 4.132 -4.685 -13.729 1.00 86.69 91 LYS A CA 1
ATOM 709 C C . LYS A 1 91 ? 3.538 -5.774 -12.835 1.00 86.69 91 LYS A C 1
ATOM 711 O O . LYS A 1 91 ? 2.373 -6.123 -12.998 1.00 86.69 91 LYS A O 1
ATOM 716 N N . SER A 1 92 ? 4.265 -6.236 -11.823 1.00 88.38 92 SER A N 1
ATOM 717 C CA . SER A 1 92 ? 3.744 -7.121 -10.774 1.00 88.38 92 SER A CA 1
ATOM 718 C C . SER A 1 92 ? 3.541 -6.374 -9.448 1.00 88.38 92 SER A C 1
ATOM 720 O O . SER A 1 92 ? 4.300 -5.455 -9.130 1.00 88.38 92 SER A O 1
ATOM 722 N N . CYS A 1 93 ? 2.509 -6.742 -8.672 1.00 90.00 93 CYS A N 1
ATOM 723 C CA . CYS A 1 93 ? 2.339 -6.254 -7.295 1.00 90.00 93 CYS A CA 1
ATOM 724 C C . CYS A 1 93 ? 2.665 -7.344 -6.270 1.00 90.00 93 CYS A C 1
ATOM 726 O O . CYS A 1 93 ? 2.170 -8.463 -6.370 1.00 90.00 93 CYS A O 1
ATOM 728 N N . ASN A 1 94 ? 3.365 -6.954 -5.203 1.00 91.50 94 ASN A N 1
ATOM 729 C CA . ASN A 1 94 ? 3.564 -7.761 -3.994 1.00 91.50 94 ASN A CA 1
ATOM 730 C C . ASN A 1 94 ? 2.348 -7.737 -3.042 1.00 91.50 94 ASN A C 1
ATOM 732 O O . ASN A 1 94 ? 2.357 -8.363 -1.987 1.00 91.50 94 ASN A O 1
ATOM 736 N N . CYS A 1 95 ? 1.288 -7.012 -3.401 1.00 90.56 95 CYS A N 1
ATOM 737 C CA . CYS A 1 95 ? 0.059 -6.876 -2.628 1.00 90.56 95 CYS A CA 1
ATOM 738 C C . CYS A 1 95 ? -0.558 -8.241 -2.228 1.00 90.56 95 CYS A C 1
ATOM 740 O O . CYS A 1 95 ? -0.872 -8.393 -1.051 1.00 90.56 95 CYS A O 1
ATOM 742 N N . PRO A 1 96 ? -0.696 -9.250 -3.123 1.00 90.44 96 PRO A N 1
ATOM 743 C CA . PRO A 1 96 ? -1.362 -10.516 -2.784 1.00 90.44 96 PRO A CA 1
ATOM 744 C C . PRO A 1 96 ? -0.634 -11.343 -1.717 1.00 90.44 96 PRO A C 1
ATOM 746 O O . PRO A 1 96 ? -1.262 -12.127 -1.014 1.00 90.44 96 PRO A O 1
ATOM 749 N N . VAL A 1 97 ? 0.686 -11.164 -1.592 1.00 92.06 97 VAL A N 1
ATOM 750 C CA . VAL A 1 97 ? 1.524 -11.847 -0.590 1.00 92.06 97 VAL A CA 1
ATOM 751 C C . VAL A 1 97 ? 1.741 -11.005 0.671 1.00 92.06 97 VAL A C 1
ATOM 753 O O . VAL A 1 97 ? 2.370 -11.465 1.619 1.00 92.06 97 VAL A O 1
ATOM 756 N N . CYS A 1 98 ? 1.231 -9.771 0.703 1.00 92.69 98 CYS A N 1
ATOM 757 C CA . CYS A 1 98 ? 1.395 -8.864 1.831 1.00 92.69 98 CYS A CA 1
ATOM 758 C C . CYS A 1 98 ? 0.494 -9.284 3.014 1.00 92.69 98 CYS A C 1
ATOM 760 O O . CYS A 1 98 ? -0.720 -9.440 2.836 1.00 92.69 98 CYS A O 1
ATOM 762 N N . PRO A 1 99 ? 1.026 -9.379 4.248 1.00 93.56 99 PRO A N 1
ATOM 763 C CA . PRO A 1 99 ? 0.245 -9.695 5.442 1.00 93.56 99 PRO A CA 1
ATOM 764 C C . PRO A 1 99 ? -0.936 -8.748 5.675 1.00 93.56 99 PRO A C 1
ATOM 766 O O . PRO A 1 99 ? -1.993 -9.192 6.114 1.00 93.56 99 PRO A O 1
ATOM 769 N N . ILE A 1 100 ? -0.799 -7.458 5.339 1.00 92.56 100 ILE A N 1
ATOM 770 C CA . ILE A 1 100 ? -1.879 -6.464 5.479 1.00 92.56 100 ILE A CA 1
ATOM 771 C C . ILE A 1 100 ? -3.048 -6.813 4.557 1.00 92.56 100 ILE A C 1
ATOM 773 O O . ILE A 1 100 ? -4.201 -6.779 4.979 1.00 92.56 100 ILE A O 1
ATOM 777 N N . TYR A 1 101 ? -2.757 -7.183 3.309 1.00 91.69 101 TYR A N 1
ATOM 778 C CA . TYR A 1 101 ? -3.779 -7.534 2.326 1.00 91.69 101 TYR A CA 1
ATOM 779 C C . TYR A 1 101 ? -4.645 -8.697 2.820 1.00 91.69 101 TYR A C 1
ATOM 781 O O . TYR A 1 101 ? -5.873 -8.619 2.784 1.00 91.69 101 TYR A O 1
ATOM 789 N N . ASN A 1 102 ? -4.003 -9.731 3.369 1.00 90.94 102 ASN A N 1
ATOM 790 C CA . ASN A 1 102 ? -4.694 -10.890 3.924 1.00 90.94 102 ASN A CA 1
ATOM 791 C C . ASN A 1 102 ? -5.422 -10.562 5.242 1.00 90.94 102 ASN A C 1
ATOM 793 O O . ASN A 1 102 ? -6.585 -10.925 5.409 1.00 90.94 102 ASN A O 1
ATOM 797 N N . LYS A 1 103 ? -4.778 -9.815 6.152 1.00 91.56 103 LYS A N 1
ATOM 798 C CA . LYS A 1 103 ? -5.343 -9.411 7.452 1.00 91.56 103 LYS A CA 1
ATOM 799 C C . LYS A 1 103 ? -6.643 -8.622 7.304 1.00 91.56 103 LYS A C 1
ATOM 801 O O . LYS A 1 103 ? -7.594 -8.890 8.029 1.00 91.56 103 LYS A O 1
ATOM 806 N N . TYR A 1 104 ? -6.690 -7.687 6.356 1.00 89.62 104 TYR A N 1
ATOM 807 C CA . TYR A 1 104 ? -7.861 -6.841 6.102 1.00 89.62 104 TYR A CA 1
ATOM 808 C C . TYR A 1 104 ? -8.752 -7.355 4.962 1.00 89.62 104 TYR A C 1
ATOM 810 O O . TYR A 1 104 ? -9.679 -6.656 4.565 1.00 89.62 104 TYR A O 1
ATOM 818 N N . ARG A 1 105 ? -8.481 -8.559 4.428 1.00 89.19 105 ARG A N 1
ATOM 819 C CA . ARG A 1 105 ? -9.253 -9.198 3.341 1.00 89.19 105 ARG A CA 1
ATOM 820 C C . ARG A 1 105 ? -9.540 -8.245 2.176 1.00 89.19 105 ARG A C 1
ATOM 822 O O . ARG A 1 105 ? -10.651 -8.189 1.648 1.00 89.19 105 ARG A O 1
ATOM 829 N N . LEU A 1 106 ? -8.529 -7.470 1.799 1.00 88.88 106 LEU A N 1
ATOM 830 C CA . LEU A 1 106 ? -8.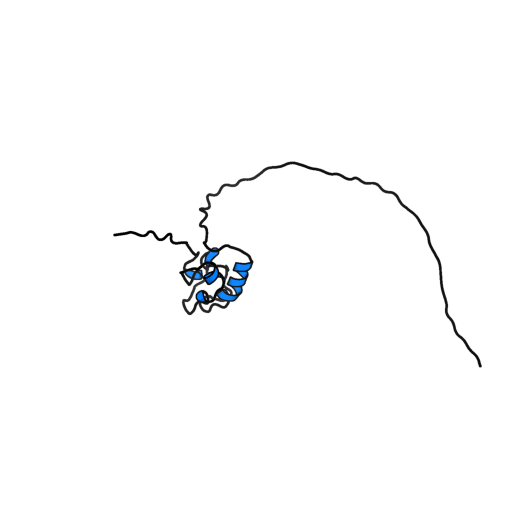664 -6.466 0.755 1.00 88.88 106 LEU A CA 1
ATOM 831 C C . LEU A 1 106 ? -8.945 -7.151 -0.588 1.00 88.88 106 LEU A C 1
ATOM 833 O O . LEU A 1 106 ? -8.373 -8.193 -0.883 1.00 88.88 106 LEU A O 1
ATOM 837 N N . GLN A 1 107 ? -9.817 -6.569 -1.410 1.00 87.00 107 GLN A N 1
ATOM 838 C CA . GLN A 1 107 ? -10.192 -7.157 -2.706 1.00 87.00 107 GLN A CA 1
ATOM 839 C C . GLN A 1 107 ? -9.474 -6.499 -3.890 1.00 87.00 107 GLN A C 1
ATOM 841 O O . GLN A 1 107 ? -9.268 -7.130 -4.923 1.00 87.00 107 GLN A O 1
ATOM 846 N N . SER A 1 108 ? -9.050 -5.246 -3.736 1.00 87.94 108 SER A N 1
ATOM 847 C CA . SER A 1 108 ? -8.360 -4.491 -4.786 1.00 87.94 108 SER A CA 1
ATOM 848 C C . SER A 1 108 ? -6.843 -4.638 -4.686 1.00 87.94 108 SER A C 1
ATOM 850 O O . SER A 1 108 ? -6.302 -4.829 -3.605 1.00 87.94 108 SER A O 1
ATOM 852 N N . LEU A 1 109 ? -6.139 -4.509 -5.807 1.00 89.38 109 LEU A N 1
ATOM 853 C CA . LEU A 1 109 ? -4.676 -4.426 -5.854 1.00 89.38 109 LEU A CA 1
ATOM 854 C C . LEU A 1 109 ? -4.261 -3.026 -6.323 1.00 89.38 109 LEU A C 1
ATOM 856 O O . LEU A 1 109 ? -5.109 -2.229 -6.710 1.00 89.38 109 LEU A O 1
ATOM 860 N N . TYR A 1 110 ? -2.956 -2.740 -6.311 1.00 89.19 110 TYR A N 1
ATOM 861 C CA . TYR A 1 110 ? -2.402 -1.464 -6.785 1.00 89.19 110 TYR A CA 1
ATOM 862 C C . TYR A 1 110 ? -2.942 -0.230 -6.040 1.00 89.19 110 TYR A C 1
ATOM 864 O O . TYR A 1 110 ? -3.150 0.825 -6.632 1.00 89.19 110 TYR A O 1
ATOM 872 N N . PHE A 1 111 ? -3.083 -0.324 -4.713 1.00 90.19 111 PHE A N 1
ATOM 873 C CA . PHE A 1 111 ? -3.472 0.810 -3.858 1.00 90.19 111 PHE A CA 1
ATOM 874 C C . PHE A 1 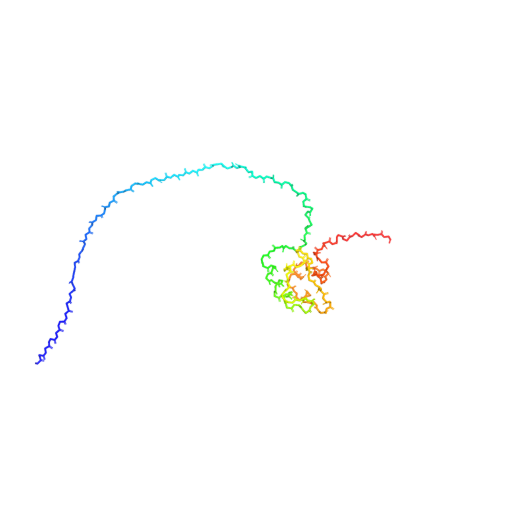111 ? -2.553 2.032 -3.987 1.00 90.19 111 PHE A C 1
ATOM 876 O O . PHE A 1 111 ? -2.969 3.151 -3.706 1.00 90.19 111 PHE A O 1
ATOM 883 N N . CYS A 1 112 ? -1.315 1.836 -4.437 1.00 88.62 112 CYS A N 1
ATOM 884 C CA . CYS A 1 112 ? -0.409 2.931 -4.754 1.00 88.62 112 CYS A CA 1
ATOM 885 C C . CYS A 1 112 ? -0.885 3.812 -5.917 1.00 88.62 112 CYS A C 1
ATOM 887 O O . CYS A 1 112 ? -0.525 4.979 -5.954 1.00 88.62 112 CYS A O 1
ATOM 889 N N . GLU A 1 113 ? -1.706 3.295 -6.828 1.00 88.50 113 GLU A N 1
ATOM 890 C CA . GLU A 1 113 ? -2.322 4.068 -7.911 1.00 88.50 113 GLU A CA 1
ATOM 891 C C . GLU A 1 113 ? -3.781 4.403 -7.574 1.00 88.50 113 GLU A C 1
ATOM 893 O O . GLU A 1 113 ? -4.204 5.548 -7.694 1.00 88.50 113 GLU A O 1
ATOM 898 N N . THR A 1 114 ? -4.556 3.419 -7.104 1.00 86.19 114 THR A N 1
ATOM 899 C CA . THR A 1 114 ? -6.002 3.588 -6.880 1.00 86.19 114 THR A CA 1
ATOM 900 C C . THR A 1 114 ? -6.344 4.335 -5.590 1.00 86.19 114 THR A C 1
ATOM 902 O O . THR A 1 114 ? -7.472 4.795 -5.429 1.00 86.19 114 THR A O 1
ATOM 905 N N . GLY A 1 115 ? -5.405 4.429 -4.646 1.00 82.88 115 GLY A N 1
ATOM 906 C CA . GLY A 1 115 ? -5.600 5.072 -3.350 1.00 82.88 115 GLY A CA 1
ATOM 907 C C . GLY A 1 115 ? -6.123 4.142 -2.253 1.00 82.88 115 GLY A C 1
ATOM 908 O O . GLY A 1 115 ? -5.937 2.928 -2.309 1.00 82.88 115 GLY A O 1
ATOM 909 N N . LYS A 1 116 ? -6.742 4.724 -1.216 1.00 85.31 116 LYS A N 1
ATOM 910 C CA . LYS A 1 116 ? -7.156 4.017 0.010 1.00 85.31 116 LYS A CA 1
ATOM 911 C C . LYS A 1 116 ? -8.117 2.864 -0.282 1.00 85.31 116 LYS A C 1
ATOM 913 O O . LYS A 1 116 ? -9.000 2.977 -1.132 1.00 85.31 116 LYS A O 1
ATOM 918 N N . ALA A 1 117 ? -8.005 1.786 0.493 1.00 84.44 117 ALA A N 1
ATOM 919 C CA . ALA A 1 117 ? -9.002 0.727 0.488 1.00 84.44 117 ALA A CA 1
ATOM 920 C C . ALA A 1 117 ? -10.327 1.273 1.042 1.00 84.44 117 ALA A C 1
ATOM 922 O O . ALA A 1 117 ? -10.434 1.568 2.234 1.00 84.44 117 ALA A O 1
ATOM 923 N N . ALA A 1 118 ? -11.315 1.428 0.162 1.00 73.81 118 ALA A N 1
ATOM 924 C CA . ALA A 1 118 ? -12.681 1.759 0.534 1.00 73.81 118 ALA A CA 1
ATOM 925 C C . ALA A 1 118 ? -13.486 0.466 0.687 1.00 73.81 118 ALA A C 1
ATOM 927 O O . ALA A 1 118 ? -13.523 -0.360 -0.228 1.00 73.81 118 ALA A O 1
ATOM 928 N N . GLU A 1 119 ? -14.157 0.303 1.824 1.00 61.44 119 GLU A N 1
ATOM 929 C CA . GLU A 1 119 ? -15.191 -0.714 1.971 1.00 61.44 119 GLU A CA 1
ATOM 930 C C . GLU A 1 119 ? -16.354 -0.344 1.044 1.00 61.44 119 GLU A C 1
ATOM 932 O O . GLU A 1 119 ? -17.110 0.597 1.298 1.00 61.44 119 GLU A O 1
ATOM 937 N N . LYS A 1 120 ? -16.497 -1.061 -0.074 1.00 53.44 120 LYS A N 1
ATOM 938 C CA . LYS A 1 120 ? -17.730 -0.995 -0.854 1.00 53.44 120 LYS A CA 1
ATOM 939 C C . LYS A 1 120 ? -18.782 -1.772 -0.075 1.00 53.44 120 LYS A C 1
ATOM 941 O O . LYS A 1 120 ? -18.773 -2.999 -0.082 1.00 53.44 120 LYS A O 1
ATOM 946 N N . ARG A 1 121 ? -19.685 -1.058 0.606 1.00 49.00 121 ARG A N 1
ATOM 947 C CA . ARG A 1 121 ? -20.952 -1.646 1.050 1.00 49.00 121 ARG A CA 1
ATOM 948 C C . ARG A 1 121 ? -21.635 -2.178 -0.209 1.00 49.00 121 ARG A C 1
ATOM 950 O O . ARG A 1 121 ? -21.954 -1.406 -1.107 1.00 49.00 121 ARG A O 1
ATOM 957 N N . ASN A 1 122 ? -21.740 -3.495 -0.294 1.00 49.38 122 ASN A N 1
ATOM 958 C CA . ASN A 1 122 ? -22.418 -4.207 -1.361 1.00 49.38 122 ASN A CA 1
ATOM 959 C C . ASN A 1 122 ? -23.883 -3.744 -1.383 1.00 49.38 122 ASN A C 1
ATOM 961 O O . ASN A 1 122 ? -24.670 -4.147 -0.533 1.00 49.38 122 ASN A O 1
ATOM 965 N N . GLU A 1 123 ? -24.236 -2.828 -2.282 1.00 56.84 123 GLU A N 1
ATOM 966 C CA . GLU A 1 123 ? -25.626 -2.449 -2.512 1.00 56.84 123 GLU A CA 1
ATOM 967 C C . GLU A 1 123 ? -26.202 -3.485 -3.477 1.00 56.84 123 GLU A C 1
ATOM 969 O O . GLU A 1 123 ? -26.153 -3.343 -4.699 1.00 56.84 123 GLU A O 1
ATOM 974 N N . GLU A 1 124 ? -26.658 -4.595 -2.898 1.00 55.72 124 GLU A N 1
ATOM 975 C CA . GLU A 1 124 ? -27.411 -5.640 -3.579 1.00 55.72 124 GLU A CA 1
ATOM 976 C C . GLU A 1 124 ? -28.691 -5.032 -4.173 1.00 55.72 124 GLU A C 1
ATOM 978 O O . GLU A 1 124 ? -29.761 -5.046 -3.562 1.00 55.72 124 GLU A O 1
ATOM 983 N N . ARG A 1 125 ? -28.6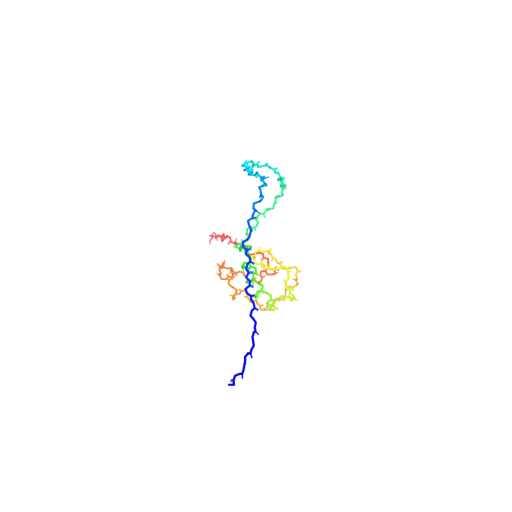12 -4.496 -5.395 1.00 58.59 125 ARG A N 1
ATOM 984 C CA . ARG A 1 125 ? -29.804 -4.309 -6.225 1.00 58.59 125 ARG A CA 1
ATOM 985 C C . ARG A 1 125 ? -30.272 -5.683 -6.681 1.00 58.59 125 ARG A C 1
ATOM 987 O O . ARG A 1 125 ? -29.855 -6.186 -7.718 1.00 58.59 125 ARG A O 1
ATOM 994 N N . LYS A 1 126 ? -31.166 -6.262 -5.879 1.00 49.00 126 LYS A N 1
ATOM 995 C CA . LYS A 1 126 ? -32.210 -7.160 -6.373 1.00 49.00 126 LYS A CA 1
ATOM 996 C C . LYS A 1 126 ? -32.896 -6.495 -7.572 1.00 49.00 126 LYS A C 1
ATOM 998 O O . LYS A 1 126 ? -33.436 -5.398 -7.423 1.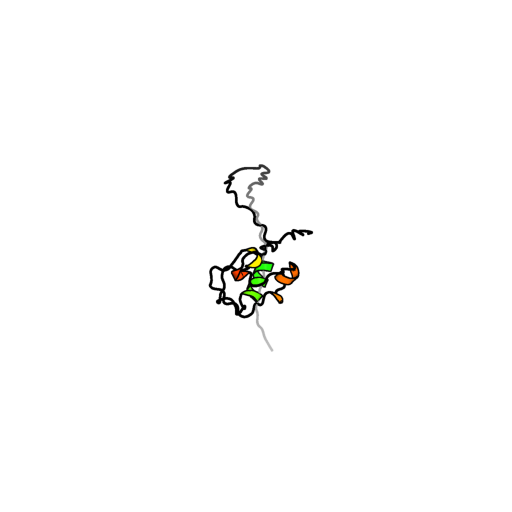00 49.00 126 LYS A O 1
ATOM 1003 N N . ALA A 1 127 ? -32.891 -7.170 -8.713 1.00 51.38 127 ALA A N 1
ATOM 1004 C CA . ALA A 1 127 ? -33.878 -7.022 -9.775 1.00 51.38 127 ALA A CA 1
ATOM 1005 C C . ALA A 1 127 ? -34.102 -8.405 -10.387 1.00 51.38 127 ALA A C 1
ATOM 1007 O O . ALA A 1 127 ? -33.084 -9.059 -10.706 1.00 51.38 127 ALA A O 1
#

Radius of gyration: 33.11 Å; chains: 1; bounding box: 104×44×74 Å

pLDDT: mean 70.7, std 19.63, range [35.53, 93.56]

Sequence (127 aa):
MVSDDKSRNELFFQKTAQTRGHKQKMQHKSELMESSQISEAGKQFQSVVADTPENLRICMEHCGTCPSLPFPPEPFLFCARGCSSEMVLKKSCNCPVCPIYNKYRLQSLYFCETGKAAEKRNEERKA